Protein AF-A0A810LDG1-F1 (afdb_monomer_lite)

Foldseek 3Di:
DQVLLVPDPFKDKDFAFPLVVVDPDVVVSVVVVVPADPVRGHTPDMDIDGDPVVVCVVCVPPDDDD

Radius of gyration: 13.75 Å; chains: 1; bounding box: 31×23×32 Å

Organism: NCBI:txid390989

InterPro domains:
  IPR018988 Protein of unknown function DUF2000 [PF09391] (2-65)
  IPR023476 Peptidyl-tRNA hydrolase II domain superfamily [G3DSA:3.40.1490.10] (1-65)
  IPR023476 Pepti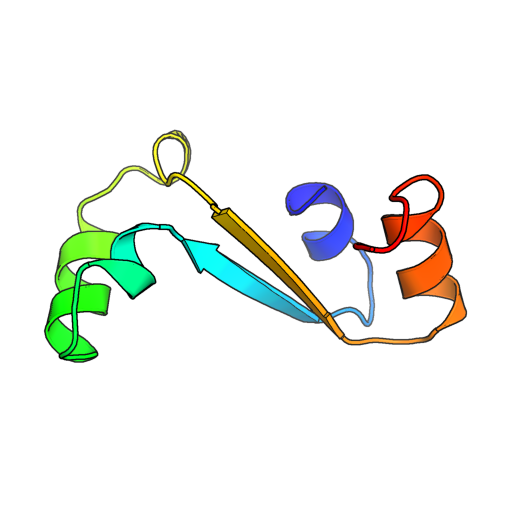dyl-tRNA hydrolase II domain superfamily [SSF102462] (9-65)

Structure (mmCIF, N/CA/C/O backbone):
data_AF-A0A810LDG1-F1
#
_entry.id   AF-A0A810LDG1-F1
#
loop_
_atom_site.group_PDB
_atom_site.id
_atom_site.type_symbol
_atom_site.label_atom_id
_atom_site.label_alt_id
_atom_site.label_comp_id
_atom_site.label_asym_id
_atom_site.label_entity_id
_atom_site.label_seq_id
_atom_site.pdbx_PDB_ins_code
_atom_site.Cartn_x
_atom_site.Cartn_y
_atom_site.Cartn_z
_atom_site.occupancy
_atom_site.B_iso_or_equiv
_atom_site.auth_seq_id
_atom_site.auth_comp_id
_atom_site.auth_asym_id
_atom_site.auth_atom_id
_atom_site.pdbx_PDB_model_num
ATOM 1 N N . MET A 1 1 ? -0.129 5.236 -7.445 1.00 85.94 1 MET A N 1
ATOM 2 C CA . MET A 1 1 ? 1.112 4.417 -7.500 1.00 85.94 1 MET A CA 1
ATOM 3 C C . MET A 1 1 ? 0.818 2.945 -7.247 1.00 85.94 1 MET A C 1
ATOM 5 O O . MET A 1 1 ? 1.142 2.142 -8.113 1.00 85.94 1 MET A O 1
ATOM 9 N N . ARG A 1 2 ? 0.185 2.605 -6.114 1.00 90.69 2 ARG A N 1
ATOM 10 C CA . ARG A 1 2 ? -0.212 1.238 -5.739 1.00 90.69 2 ARG A CA 1
ATOM 11 C C . ARG A 1 2 ? -0.874 0.445 -6.874 1.00 90.69 2 ARG A C 1
ATOM 13 O O . ARG A 1 2 ? -0.387 -0.627 -7.212 1.00 90.69 2 ARG A O 1
ATOM 20 N N . ASP A 1 3 ? -1.899 0.991 -7.528 1.00 91.56 3 ASP A N 1
ATOM 21 C CA . ASP A 1 3 ? -2.627 0.263 -8.587 1.00 91.56 3 ASP A CA 1
ATOM 22 C C . ASP A 1 3 ? -1.743 -0.044 -9.802 1.00 91.56 3 ASP A C 1
ATOM 24 O O . ASP A 1 3 ? -1.758 -1.148 -10.341 1.00 91.56 3 ASP A O 1
ATOM 28 N N . LYS A 1 4 ? -0.877 0.906 -10.178 1.00 91.62 4 LYS A N 1
ATOM 29 C CA . LYS A 1 4 ? 0.110 0.717 -11.250 1.00 91.62 4 LYS A CA 1
ATOM 30 C C . LYS A 1 4 ? 1.118 -0.382 -10.903 1.00 91.62 4 LYS A C 1
ATOM 32 O O . LYS A 1 4 ? 1.496 -1.150 -11.780 1.00 91.62 4 LYS A O 1
ATOM 37 N N . ALA A 1 5 ? 1.560 -0.444 -9.647 1.00 92.75 5 ALA A N 1
ATOM 38 C CA . ALA A 1 5 ? 2.460 -1.490 -9.171 1.00 92.75 5 ALA A CA 1
ATOM 39 C C . ALA A 1 5 ? 1.754 -2.853 -9.080 1.00 92.75 5 ALA A C 1
ATOM 41 O O . ALA A 1 5 ? 2.350 -3.869 -9.409 1.00 92.75 5 ALA A O 1
ATOM 42 N N . THR A 1 6 ? 0.471 -2.873 -8.715 1.00 93.62 6 THR A N 1
ATOM 43 C CA . THR A 1 6 ? -0.337 -4.103 -8.634 1.00 93.62 6 THR A CA 1
ATOM 44 C C . THR A 1 6 ? -0.542 -4.717 -10.019 1.00 93.62 6 THR A C 1
ATOM 46 O O . THR A 1 6 ? -0.481 -5.932 -10.176 1.00 93.62 6 THR A O 1
ATOM 49 N N . GLY A 1 7 ? -0.727 -3.881 -11.046 1.00 93.56 7 GLY A N 1
ATOM 50 C CA . GLY A 1 7 ? -0.836 -4.324 -12.439 1.00 93.56 7 GLY A CA 1
ATOM 51 C C . GLY A 1 7 ? 0.500 -4.630 -13.129 1.00 93.56 7 GLY A C 1
ATOM 52 O O . GLY A 1 7 ? 0.505 -5.112 -14.262 1.00 93.56 7 GLY A O 1
ATOM 53 N N . ALA A 1 8 ? 1.642 -4.343 -12.499 1.00 93.25 8 ALA A N 1
ATOM 54 C CA . ALA A 1 8 ? 2.943 -4.625 -13.087 1.00 93.25 8 ALA A CA 1
ATOM 55 C C . ALA A 1 8 ? 3.316 -6.100 -12.865 1.00 93.25 8 ALA A C 1
ATOM 57 O O . ALA A 1 8 ? 3.441 -6.586 -11.745 1.00 93.25 8 ALA A O 1
ATOM 58 N N . LEU A 1 9 ? 3.525 -6.834 -13.961 1.00 92.75 9 LEU A N 1
ATOM 59 C CA . LEU A 1 9 ? 3.964 -8.226 -13.881 1.00 92.75 9 LEU A CA 1
ATOM 60 C C . LEU A 1 9 ? 5.276 -8.330 -13.097 1.00 92.75 9 LEU A C 1
ATOM 62 O O . LEU A 1 9 ? 6.151 -7.466 -13.199 1.00 92.75 9 LEU A O 1
ATOM 66 N N . GLY A 1 10 ? 5.446 -9.423 -12.355 1.00 93.25 10 GLY A N 1
ATOM 67 C CA . GLY A 1 10 ? 6.671 -9.717 -11.608 1.00 93.25 10 GLY A CA 1
ATOM 68 C C . GLY A 1 10 ? 7.001 -8.723 -10.491 1.00 93.25 10 GLY A C 1
ATOM 69 O O . GLY A 1 10 ? 8.145 -8.707 -10.045 1.00 93.25 10 GLY A O 1
ATOM 70 N N . THR A 1 11 ? 6.049 -7.893 -10.061 1.00 95.94 11 THR A N 1
ATOM 71 C CA . THR A 1 11 ? 6.179 -7.100 -8.839 1.00 95.94 11 THR A CA 1
ATOM 72 C C . THR A 1 11 ? 5.168 -7.557 -7.801 1.00 95.94 11 THR A C 1
ATOM 74 O O . THR A 1 11 ? 4.005 -7.792 -8.113 1.00 95.94 11 THR A O 1
ATOM 77 N N . TYR A 1 12 ? 5.625 -7.670 -6.561 1.00 96.75 12 TYR A N 1
ATOM 78 C CA . TYR A 1 12 ? 4.794 -7.849 -5.384 1.00 96.75 12 TYR A CA 1
ATOM 79 C C . TYR A 1 12 ? 4.555 -6.488 -4.732 1.00 96.75 12 TYR A C 1
ATOM 81 O O . TYR A 1 12 ? 5.486 -5.687 -4.602 1.00 96.75 12 TYR A O 1
ATOM 89 N N . VAL A 1 13 ? 3.312 -6.242 -4.325 1.00 95.94 13 VAL A N 1
ATOM 90 C CA . VAL A 1 13 ? 2.895 -5.018 -3.642 1.00 95.94 13 VAL A CA 1
ATOM 91 C C . VAL A 1 13 ? 2.520 -5.367 -2.209 1.00 95.94 13 VAL A C 1
ATOM 93 O O . VAL A 1 13 ? 1.627 -6.178 -1.980 1.00 95.94 13 VAL A O 1
ATOM 96 N N . ALA A 1 14 ? 3.218 -4.755 -1.256 1.00 95.06 14 ALA A N 1
ATOM 97 C CA . ALA A 1 14 ? 2.907 -4.830 0.162 1.00 95.06 14 ALA A CA 1
ATOM 98 C C . ALA A 1 14 ? 2.136 -3.577 0.582 1.00 95.06 14 ALA A C 1
ATOM 100 O O . ALA A 1 14 ? 2.658 -2.460 0.535 1.00 95.06 14 ALA A O 1
ATOM 101 N N . ASP A 1 15 ? 0.901 -3.779 1.011 1.00 93.38 15 ASP A N 1
ATOM 102 C CA . ASP A 1 15 ? 0.025 -2.720 1.486 1.00 93.38 15 ASP A CA 1
ATOM 103 C C . ASP A 1 15 ? 0.413 -2.264 2.897 1.00 93.38 15 ASP A C 1
ATOM 105 O O . ASP A 1 15 ? 0.587 -3.086 3.796 1.00 93.38 15 ASP A O 1
ATOM 109 N N . MET A 1 16 ? 0.538 -0.948 3.102 1.00 93.88 16 MET A N 1
ATOM 110 C CA . MET A 1 16 ? 0.812 -0.353 4.417 1.00 93.88 16 MET A CA 1
ATOM 111 C C . MET A 1 16 ? -0.296 0.649 4.794 1.00 93.88 16 MET A C 1
ATOM 113 O O . MET A 1 16 ? -0.093 1.869 4.721 1.00 93.88 16 MET A O 1
ATOM 117 N N . PRO A 1 17 ? -1.502 0.156 5.145 1.00 95.19 17 PRO A N 1
ATOM 118 C CA . PRO A 1 17 ? -2.602 1.002 5.594 1.00 95.19 17 PRO A CA 1
ATOM 119 C C . PRO A 1 17 ? -2.288 1.641 6.948 1.00 95.19 17 PRO A C 1
ATOM 121 O O . PRO A 1 17 ? -1.643 1.033 7.802 1.00 95.19 17 PRO A O 1
ATOM 124 N N . GLY A 1 18 ? -2.798 2.849 7.186 1.00 93.94 18 GLY A N 1
ATOM 125 C CA . GLY A 1 18 ? -2.586 3.557 8.453 1.00 93.94 18 GLY A CA 1
ATOM 126 C C . GLY A 1 18 ? -3.142 2.820 9.666 1.00 93.94 18 GLY A C 1
ATOM 127 O O . GLY A 1 18 ? -2.595 2.924 10.760 1.00 93.94 18 GLY A O 1
ATOM 128 N N . LEU A 1 19 ? -4.163 1.991 9.454 1.00 93.31 19 LEU A N 1
ATOM 129 C CA . LEU A 1 19 ? -4.720 1.114 10.474 1.00 93.31 19 LEU A CA 1
ATOM 130 C C . LEU A 1 19 ? -3.670 0.165 11.076 1.00 93.31 19 LEU A C 1
ATOM 132 O O . LEU A 1 19 ? -3.704 -0.083 12.277 1.00 93.31 19 LEU A O 1
ATOM 136 N N . ALA A 1 20 ? -2.691 -0.285 10.281 1.00 89.94 20 ALA A N 1
ATOM 137 C CA . ALA A 1 20 ? -1.609 -1.144 10.759 1.00 89.94 20 ALA A CA 1
ATOM 138 C C . ALA A 1 20 ? -0.722 -0.459 11.818 1.00 89.94 20 ALA A C 1
ATOM 140 O O . ALA A 1 20 ? -0.087 -1.143 12.612 1.00 89.94 20 ALA A O 1
ATOM 141 N N . GLN A 1 21 ? -0.688 0.881 11.863 1.00 91.31 21 GLN A N 1
ATOM 142 C CA . GLN A 1 21 ? 0.039 1.639 12.891 1.00 91.31 21 GLN A CA 1
ATOM 143 C C . GLN A 1 21 ? -0.783 1.868 14.171 1.00 91.31 21 GLN A C 1
ATOM 145 O O . GLN A 1 21 ? -0.222 2.231 15.202 1.00 91.31 21 GLN A O 1
ATOM 150 N N . GLN A 1 22 ? -2.102 1.667 14.122 1.00 90.88 22 GLN A N 1
ATOM 151 C CA . GLN A 1 22 ? -3.023 1.946 15.234 1.00 90.88 22 GLN A CA 1
ATOM 152 C C . GLN A 1 22 ? -3.312 0.709 16.095 1.00 90.88 22 GLN A C 1
ATOM 154 O O . GLN A 1 22 ? -3.879 0.817 17.180 1.00 90.88 22 GLN A O 1
ATOM 159 N N . THR A 1 23 ? -2.927 -0.471 15.616 1.00 88.25 23 THR A N 1
ATOM 160 C CA . THR A 1 23 ? -3.198 -1.768 16.242 1.00 88.25 23 THR A CA 1
ATOM 161 C C . THR A 1 23 ? -1.896 -2.512 16.486 1.00 88.25 23 THR A C 1
ATOM 163 O O . THR A 1 23 ? -1.057 -2.611 15.594 1.00 88.25 23 THR A O 1
ATOM 166 N N . ARG A 1 24 ? -1.736 -3.083 17.681 1.00 90.81 24 ARG A N 1
ATOM 167 C CA . ARG A 1 24 ? -0.557 -3.900 18.031 1.00 90.81 24 ARG A CA 1
ATOM 168 C C . ARG A 1 24 ? -0.811 -5.400 17.883 1.0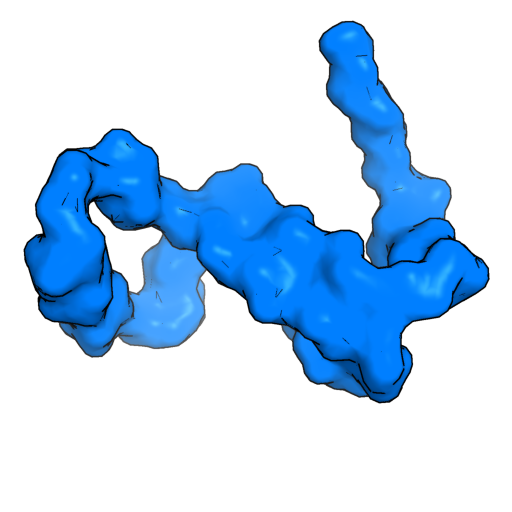0 90.81 24 ARG A C 1
ATOM 170 O O . ARG A 1 24 ? 0.138 -6.176 17.907 1.00 90.81 24 ARG A O 1
ATOM 177 N N . VAL A 1 25 ? -2.077 -5.794 17.740 1.00 94.38 25 VAL A N 1
ATOM 178 C CA . VAL A 1 25 ? -2.518 -7.180 17.569 1.00 94.38 25 VAL A CA 1
ATOM 179 C C . VAL A 1 25 ? -2.906 -7.393 16.110 1.00 94.38 25 VAL A C 1
ATOM 181 O O . VAL A 1 25 ? -3.731 -6.665 15.561 1.00 94.38 25 VAL A O 1
ATOM 184 N N . TYR A 1 26 ? -2.301 -8.392 15.473 1.00 91.12 26 TYR A N 1
ATOM 185 C CA . TYR A 1 26 ? -2.467 -8.628 14.040 1.00 91.12 26 TYR A CA 1
ATOM 186 C C . TYR A 1 26 ? -3.894 -9.059 13.659 1.00 91.12 26 TYR A C 1
ATOM 188 O O . TYR A 1 26 ? -4.438 -8.587 12.664 1.00 91.12 26 TYR A O 1
ATOM 196 N N . ASP A 1 27 ? -4.544 -9.886 14.476 1.00 94.38 27 ASP A N 1
ATOM 197 C CA . ASP A 1 27 ? -5.922 -10.319 14.203 1.00 94.38 27 ASP A CA 1
ATOM 198 C C . ASP A 1 27 ? -6.932 -9.164 14.333 1.00 94.38 27 ASP A C 1
ATOM 200 O O . ASP A 1 27 ? -7.891 -9.064 13.564 1.00 94.38 27 ASP A O 1
ATOM 204 N N . GLU A 1 28 ? -6.689 -8.242 15.269 1.00 93.62 28 GLU A N 1
ATOM 205 C CA . GLU A 1 28 ? -7.477 -7.015 15.435 1.00 93.62 28 GLU A CA 1
ATOM 206 C C . GLU A 1 28 ? -7.320 -6.094 14.222 1.00 93.62 28 GLU A C 1
ATOM 208 O O . GLU A 1 28 ? -8.310 -5.577 13.700 1.00 93.62 28 GLU A O 1
ATOM 213 N N . TYR A 1 29 ? -6.086 -5.936 13.739 1.00 93.75 29 TYR A N 1
ATOM 214 C CA . TYR A 1 29 ? -5.792 -5.234 12.494 1.00 93.75 29 TYR A CA 1
ATOM 215 C C . TYR A 1 29 ? -6.595 -5.807 11.320 1.00 93.75 29 TYR A C 1
ATOM 217 O O . TYR A 1 29 ? -7.284 -5.055 10.631 1.00 93.75 29 TYR A O 1
ATOM 225 N N . LEU A 1 30 ? -6.537 -7.127 11.108 1.00 94.56 30 LEU A N 1
ATOM 226 C CA . LEU A 1 30 ? -7.230 -7.784 9.996 1.00 94.56 30 LEU A CA 1
ATOM 227 C C . LEU A 1 30 ? -8.748 -7.628 10.088 1.00 94.56 30 LEU A C 1
ATOM 229 O O . LEU A 1 30 ? -9.401 -7.396 9.070 1.00 94.56 30 LEU A O 1
ATOM 233 N N . THR A 1 31 ? -9.296 -7.739 11.298 1.00 95.06 31 THR A N 1
ATOM 234 C CA . THR A 1 31 ? -10.730 -7.561 11.543 1.00 95.06 31 THR A CA 1
ATOM 235 C C . THR A 1 31 ? -11.159 -6.149 11.173 1.00 95.06 31 THR A C 1
ATOM 237 O O . THR A 1 31 ? -12.032 -5.974 10.330 1.00 95.06 31 THR A O 1
ATOM 240 N N . ARG A 1 32 ? -10.476 -5.135 11.714 1.00 94.12 32 ARG A N 1
ATOM 241 C CA . ARG A 1 32 ? -10.794 -3.734 11.421 1.00 94.12 32 ARG A CA 1
ATOM 242 C C . ARG A 1 32 ? -10.595 -3.386 9.949 1.00 94.12 32 ARG A C 1
ATOM 244 O O . ARG A 1 32 ? -11.379 -2.622 9.405 1.00 94.12 32 ARG A O 1
ATOM 251 N N . LEU A 1 33 ? -9.566 -3.930 9.296 1.00 94.38 33 LEU A N 1
ATOM 252 C CA . LEU A 1 33 ? -9.298 -3.642 7.887 1.00 94.38 33 LEU A CA 1
ATOM 253 C C . LEU A 1 33 ? -10.396 -4.199 6.978 1.00 94.38 33 LEU A C 1
ATOM 255 O O . LEU A 1 33 ? -10.732 -3.568 5.980 1.00 94.38 33 LEU A O 1
ATOM 259 N N . ARG A 1 34 ? -10.956 -5.365 7.322 1.00 94.69 34 ARG A N 1
ATOM 260 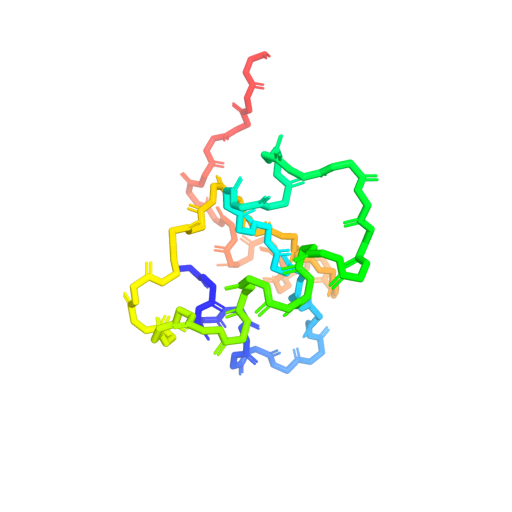C CA . ARG A 1 34 ? -12.050 -5.990 6.569 1.00 94.69 34 ARG A CA 1
ATOM 261 C C . ARG A 1 34 ? -13.309 -5.121 6.537 1.00 94.69 34 ARG A C 1
ATOM 263 O O . ARG A 1 34 ? -14.033 -5.171 5.548 1.00 94.69 34 ARG A O 1
ATOM 270 N N . ASP A 1 35 ? -13.542 -4.338 7.586 1.00 94.94 35 ASP A N 1
ATOM 271 C CA . ASP A 1 35 ? -14.735 -3.498 7.718 1.00 94.94 35 ASP A CA 1
ATOM 272 C C . ASP A 1 35 ? -14.613 -2.157 6.972 1.00 94.94 35 ASP A C 1
ATOM 274 O O . ASP A 1 35 ? -15.601 -1.439 6.826 1.00 94.94 35 ASP A O 1
ATOM 278 N N . VAL A 1 36 ? -13.420 -1.813 6.471 1.00 93.81 36 VAL A N 1
ATOM 279 C CA . VAL A 1 36 ? -13.186 -0.577 5.712 1.00 93.81 36 VAL A CA 1
ATOM 280 C C . VAL A 1 36 ? -13.402 -0.838 4.216 1.00 93.81 36 VAL A C 1
ATOM 282 O O . VAL A 1 36 ? -12.715 -1.690 3.641 1.00 93.81 36 VAL A O 1
ATOM 285 N N . PRO A 1 37 ? -14.299 -0.096 3.534 1.00 92.94 37 PRO A N 1
ATOM 286 C CA . PRO A 1 37 ? -14.431 -0.180 2.084 1.00 92.94 37 PRO A CA 1
ATOM 287 C C . PRO A 1 37 ? -13.086 0.064 1.394 1.00 92.94 37 PRO A C 1
ATOM 289 O O . PRO A 1 37 ? -12.353 0.978 1.756 1.00 92.94 37 PRO A O 1
ATOM 292 N N . GLY A 1 38 ? -12.757 -0.713 0.358 1.00 88.56 38 GLY A N 1
ATOM 293 C CA . GLY A 1 38 ? -11.429 -0.655 -0.273 1.00 88.56 38 GLY A CA 1
ATOM 294 C C . GLY A 1 38 ? -11.008 0.740 -0.761 1.00 88.56 38 GLY A C 1
ATOM 295 O O . GLY A 1 38 ? -9.829 1.080 -0.700 1.00 88.56 38 GLY A O 1
ATOM 296 N N . ALA A 1 39 ? -11.972 1.558 -1.198 1.00 88.38 39 ALA A N 1
ATOM 297 C CA . ALA A 1 39 ? -11.752 2.942 -1.624 1.00 88.38 39 ALA A CA 1
ATOM 298 C C . ALA A 1 39 ? -11.464 3.913 -0.460 1.00 88.38 39 ALA A C 1
ATOM 300 O O . ALA A 1 39 ? -10.917 4.989 -0.684 1.00 88.38 39 ALA A O 1
ATOM 301 N N . GLU A 1 40 ? -11.815 3.531 0.767 1.00 92.00 40 GLU A N 1
ATOM 302 C CA . GLU A 1 40 ? -11.652 4.319 1.993 1.00 92.00 40 GLU A CA 1
ATOM 303 C C . GLU A 1 40 ? -10.419 3.895 2.803 1.00 92.00 40 GLU A C 1
ATOM 305 O O . GLU A 1 40 ? -10.080 4.526 3.806 1.00 92.00 40 GLU A O 1
ATOM 310 N N . ILE A 1 41 ? -9.700 2.851 2.370 1.00 92.38 41 ILE A N 1
ATOM 311 C CA . ILE A 1 41 ? -8.459 2.435 3.024 1.00 92.38 41 ILE A CA 1
ATOM 312 C C . ILE A 1 41 ? -7.405 3.535 2.843 1.00 92.38 41 ILE A C 1
ATOM 314 O O . ILE A 1 41 ? -6.831 3.722 1.768 1.00 92.38 41 ILE A O 1
ATOM 318 N N . GLY A 1 42 ? -7.113 4.244 3.932 1.00 92.00 42 GLY A N 1
ATOM 319 C CA . GLY A 1 42 ? -6.025 5.213 3.992 1.00 92.00 42 GLY A CA 1
ATOM 320 C C . GLY A 1 42 ? -4.664 4.519 3.997 1.00 92.00 42 GLY A C 1
ATOM 321 O O . GLY A 1 42 ? -4.230 4.002 5.028 1.00 92.00 42 GLY A O 1
ATOM 322 N N . TYR A 1 43 ? -3.970 4.522 2.859 1.00 92.69 43 TYR A N 1
ATOM 323 C CA . TYR A 1 43 ? -2.598 4.022 2.750 1.00 92.69 43 TYR A CA 1
ATOM 324 C C . TYR A 1 43 ? -1.588 5.097 3.149 1.00 92.69 43 TYR A C 1
ATOM 326 O O . TYR A 1 43 ? -1.593 6.191 2.588 1.00 92.69 43 TYR A O 1
ATOM 334 N N . LEU A 1 44 ? -0.691 4.767 4.082 1.00 93.06 44 LEU A N 1
ATOM 335 C CA . LEU A 1 44 ? 0.416 5.653 4.465 1.00 93.06 44 LEU A CA 1
ATOM 336 C C . LEU A 1 44 ? 1.676 5.376 3.647 1.00 93.06 44 LEU A C 1
ATOM 338 O O . LEU A 1 44 ? 2.487 6.271 3.428 1.00 93.06 44 LEU A O 1
ATOM 342 N N . ALA A 1 45 ? 1.838 4.136 3.189 1.00 92.38 45 ALA A N 1
ATOM 343 C CA . ALA A 1 45 ? 2.948 3.724 2.350 1.00 92.38 45 ALA A CA 1
ATOM 344 C C . ALA A 1 45 ? 2.560 2.524 1.471 1.00 92.38 45 ALA A C 1
ATOM 346 O O . ALA A 1 45 ? 1.485 1.932 1.602 1.00 92.38 45 ALA A O 1
ATOM 347 N N . VAL A 1 46 ? 3.464 2.167 0.562 1.00 93.69 46 VAL A N 1
ATOM 348 C CA . VAL A 1 46 ? 3.387 0.947 -0.239 1.00 93.69 46 VAL A CA 1
ATOM 349 C C . VAL A 1 46 ? 4.792 0.375 -0.404 1.00 93.69 46 VAL A C 1
ATOM 351 O O . VAL A 1 46 ? 5.718 1.089 -0.789 1.00 93.69 46 VAL A O 1
ATOM 354 N N . GLY A 1 47 ? 4.957 -0.912 -0.112 1.00 95.06 47 GLY A N 1
ATOM 355 C CA . GLY A 1 47 ? 6.171 -1.653 -0.436 1.00 95.06 47 GLY A CA 1
ATOM 356 C C . GLY A 1 47 ? 6.069 -2.252 -1.836 1.00 95.06 47 GLY A C 1
ATOM 357 O O . GLY A 1 47 ? 5.029 -2.795 -2.199 1.00 95.06 47 GLY A O 1
ATOM 358 N N . ILE A 1 48 ? 7.139 -2.173 -2.629 1.00 96.00 48 ILE A N 1
ATOM 359 C CA . ILE A 1 48 ? 7.212 -2.815 -3.949 1.00 96.00 48 ILE A CA 1
ATOM 360 C C . ILE A 1 48 ? 8.473 -3.668 -4.003 1.00 96.00 48 ILE A C 1
ATOM 362 O O . ILE A 1 48 ? 9.573 -3.166 -3.783 1.00 96.00 48 ILE A O 1
ATOM 366 N N . VAL A 1 49 ? 8.313 -4.947 -4.336 1.00 96.94 49 VAL A N 1
ATOM 367 C CA . VAL A 1 49 ? 9.422 -5.897 -4.494 1.00 96.94 49 VAL A CA 1
ATOM 368 C C . VAL A 1 49 ? 9.367 -6.500 -5.892 1.00 96.94 49 VAL A C 1
ATOM 370 O O . VAL A 1 49 ? 8.316 -6.957 -6.329 1.00 96.94 49 VAL A O 1
ATOM 373 N N . GLY A 1 50 ? 10.485 -6.509 -6.615 1.00 96.00 50 GLY A N 1
ATOM 374 C CA . GLY A 1 50 ? 10.561 -7.080 -7.961 1.00 96.00 50 GLY A CA 1
ATOM 375 C C . GLY A 1 50 ? 11.830 -6.667 -8.714 1.00 96.00 50 GLY A C 1
ATOM 376 O O . GLY A 1 50 ? 12.750 -6.115 -8.108 1.00 96.00 50 GLY A O 1
ATOM 377 N N . PRO A 1 51 ? 11.899 -6.912 -10.037 1.00 97.06 51 PRO A N 1
ATOM 378 C CA . PRO A 1 51 ? 13.043 -6.532 -10.860 1.00 97.06 51 PRO A CA 1
ATOM 379 C C . PRO A 1 51 ? 13.354 -5.038 -10.760 1.00 97.06 51 PRO A C 1
ATOM 381 O O . PRO A 1 51 ? 12.462 -4.203 -10.935 1.00 97.06 51 PRO A O 1
ATOM 384 N N . ARG A 1 52 ? 14.632 -4.699 -10.552 1.00 94.88 52 ARG A N 1
ATOM 385 C CA . ARG A 1 52 ? 15.095 -3.316 -10.356 1.00 94.88 52 ARG A CA 1
ATOM 386 C C . ARG A 1 52 ? 14.581 -2.360 -11.429 1.00 94.88 52 ARG A C 1
ATOM 388 O O . ARG A 1 52 ? 14.008 -1.333 -11.108 1.00 94.88 52 ARG A O 1
ATOM 395 N N . ASN A 1 53 ? 14.716 -2.721 -12.703 1.00 94.56 53 ASN A N 1
ATOM 396 C CA . ASN A 1 53 ? 14.270 -1.877 -13.813 1.00 94.56 53 ASN A CA 1
ATOM 397 C C . ASN A 1 53 ? 12.750 -1.616 -13.819 1.00 94.56 53 ASN A C 1
ATOM 399 O O . ASN A 1 53 ? 12.308 -0.605 -14.363 1.00 94.56 53 ASN A O 1
ATOM 403 N N . ARG A 1 54 ? 11.938 -2.518 -13.251 1.00 94.19 54 ARG A N 1
ATOM 404 C CA . ARG A 1 54 ? 10.490 -2.323 -13.090 1.00 94.19 54 ARG A CA 1
ATOM 405 C C . ARG A 1 54 ? 10.197 -1.438 -11.891 1.00 94.19 54 ARG A C 1
ATOM 407 O O . ARG A 1 54 ? 9.413 -0.504 -12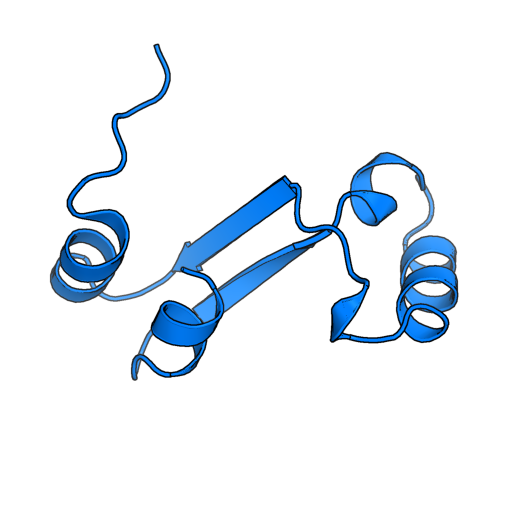.034 1.00 94.19 54 ARG A O 1
ATOM 414 N N . VAL A 1 55 ? 10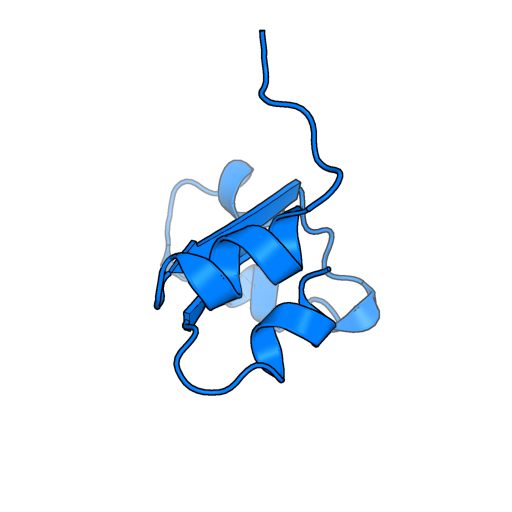.856 -1.692 -10.760 1.00 94.50 55 VAL A N 1
ATOM 415 C CA . VAL A 1 55 ? 10.745 -0.851 -9.561 1.00 94.50 55 VAL A CA 1
ATOM 416 C C . VAL A 1 55 ? 11.159 0.584 -9.887 1.00 94.50 55 VAL A C 1
ATOM 418 O O . VAL A 1 55 ? 10.351 1.485 -9.694 1.00 94.50 55 VAL A O 1
ATOM 421 N N . ASP A 1 56 ? 12.320 0.797 -10.509 1.00 93.81 56 ASP A N 1
ATOM 422 C CA . ASP A 1 56 ? 12.826 2.118 -10.912 1.00 93.81 56 ASP A CA 1
ATOM 423 C C . ASP A 1 56 ? 11.838 2.857 -11.836 1.00 93.81 56 ASP A C 1
ATOM 425 O O . ASP A 1 56 ? 11.612 4.056 -11.686 1.00 93.81 56 ASP A O 1
ATOM 429 N N . LYS A 1 57 ? 11.167 2.149 -12.757 1.00 93.31 57 LYS A N 1
ATOM 430 C CA . LYS A 1 57 ? 10.106 2.734 -13.604 1.00 93.31 57 LYS A CA 1
ATOM 431 C C . LYS A 1 57 ? 8.835 3.093 -12.829 1.00 93.31 57 LYS A C 1
ATOM 433 O O . LYS A 1 57 ? 8.111 4.003 -13.239 1.00 93.31 57 LYS A O 1
ATOM 438 N N . LEU A 1 58 ? 8.521 2.361 -11.761 1.00 93.75 58 LEU A N 1
ATOM 439 C CA . LEU A 1 58 ? 7.369 2.631 -10.897 1.00 93.75 58 LEU A CA 1
ATOM 440 C C . LEU A 1 58 ? 7.644 3.811 -9.962 1.00 93.75 58 LEU A C 1
ATOM 442 O O . LEU A 1 58 ? 6.760 4.652 -9.799 1.00 93.75 58 LEU A O 1
ATOM 446 N N . VAL A 1 59 ? 8.855 3.892 -9.399 1.00 92.44 59 VAL A N 1
ATOM 447 C CA . VAL A 1 59 ? 9.242 4.940 -8.443 1.00 92.44 59 VAL A CA 1
ATOM 448 C C . VAL A 1 59 ? 9.801 6.200 -9.099 1.00 92.44 59 VAL A C 1
ATOM 450 O O . VAL A 1 59 ? 9.833 7.218 -8.435 1.00 92.44 59 VAL A O 1
ATOM 453 N N . HIS A 1 60 ? 10.182 6.150 -10.381 1.00 87.31 60 HIS A N 1
ATOM 454 C CA . HIS A 1 60 ? 10.831 7.158 -11.245 1.00 87.31 60 HIS A CA 1
ATOM 455 C C . HIS A 1 60 ? 11.040 8.604 -10.734 1.00 87.31 60 HIS A C 1
ATOM 457 O O . HIS A 1 60 ? 12.123 9.145 -10.932 1.00 87.31 60 HIS A O 1
ATOM 463 N N . ARG A 1 61 ? 10.029 9.262 -10.149 1.00 81.56 61 ARG A N 1
ATOM 464 C CA . ARG A 1 61 ? 10.076 10.669 -9.695 1.00 81.56 61 ARG A CA 1
ATOM 465 C C . ARG A 1 61 ? 9.912 10.862 -8.186 1.00 81.56 61 ARG A C 1
ATOM 467 O O . ARG A 1 61 ? 9.736 11.991 -7.741 1.00 81.56 61 ARG A O 1
ATOM 474 N N . LEU A 1 62 ? 9.914 9.786 -7.411 1.00 90.12 62 LEU A N 1
ATOM 475 C CA . LEU A 1 62 ? 9.873 9.863 -5.960 1.00 90.12 62 LEU A CA 1
ATOM 476 C C . LEU A 1 62 ? 11.283 10.173 -5.455 1.00 90.12 62 LEU A C 1
ATOM 478 O O . LEU A 1 62 ? 12.187 9.361 -5.671 1.00 90.12 62 LEU A O 1
ATOM 482 N N . PRO A 1 63 ? 11.495 11.340 -4.826 1.00 89.00 63 PRO A N 1
ATOM 483 C CA . PRO A 1 63 ? 12.764 11.627 -4.185 1.00 89.00 63 PRO A CA 1
ATOM 484 C C . PRO A 1 63 ? 12.974 10.660 -3.020 1.00 89.00 63 PRO A C 1
ATOM 486 O O . PRO A 1 63 ? 12.019 10.190 -2.396 1.00 89.00 63 PRO A O 1
ATOM 489 N N . LEU A 1 64 ? 14.238 10.378 -2.724 1.00 89.50 64 LEU A N 1
ATOM 490 C CA . LEU A 1 64 ? 14.582 9.682 -1.494 1.00 89.50 64 LEU A CA 1
ATOM 491 C C . LEU A 1 64 ? 14.290 10.595 -0.300 1.00 89.50 64 LEU A C 1
AT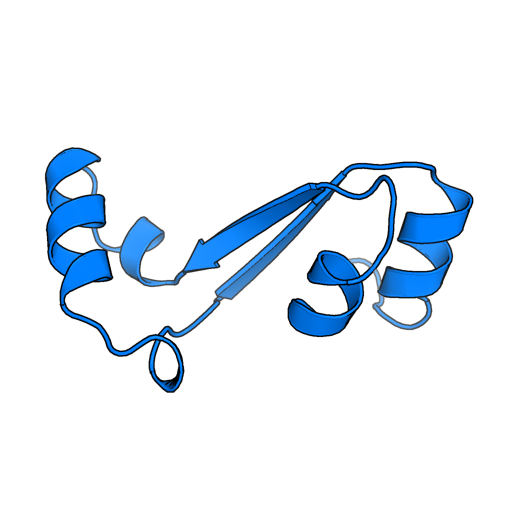OM 493 O O . LEU A 1 64 ? 14.383 11.820 -0.405 1.00 89.50 64 LEU A O 1
ATOM 497 N N . LEU A 1 65 ? 13.915 9.980 0.820 1.00 88.56 65 LEU A N 1
ATOM 498 C CA . LEU A 1 65 ? 13.793 10.691 2.087 1.00 88.56 65 LEU A CA 1
ATOM 499 C C . LEU A 1 65 ? 15.185 11.187 2.523 1.00 88.56 65 LEU A C 1
ATOM 501 O O . LEU A 1 65 ? 16.166 10.490 2.243 1.00 88.56 65 LEU A O 1
ATOM 505 N N . PRO A 1 66 ? 15.274 12.378 3.141 1.00 83.75 66 PRO A N 1
ATOM 506 C CA . PRO A 1 66 ? 16.529 12.904 3.668 1.00 83.75 66 PRO A CA 1
ATOM 507 C C . PRO A 1 66 ? 17.098 12.041 4.800 1.00 83.75 66 PRO A C 1
ATOM 509 O O . PRO A 1 66 ? 16.299 11.397 5.521 1.00 83.75 66 PRO A O 1
#

Secondary structure (DSSP, 8-state):
-HHHHHTSTT-EEEEEETHHHH-SSHHHHHHHHHTS-GGG--EEEEEEES-HHHHHHHHTT-PPP-

Sequence (66 aa):
MRDKATGALGTYVADMPGLAQQTRVYDEYLTRLRDVPGAEIGYLAVGIVGPRNRVDKLVHRLPLLP

pLDDT: mean 92.62, std 2.96, range [81.56, 97.06]